Protein AF-A0A3D1AT55-F1 (afdb_monomer_lite)

pLDDT: mean 86.33, std 16.37, range [46.38, 98.62]

Foldseek 3Di:
DLCVVLVVLVVLCVVVVHDLVNLCVVLVDDSQVLVCLSVVVLVSFPDDPRSLVVLQSSCVVRVHDSCVSVVSNCVVPVDDPPDPPPVVPPPPDPPDPDDPPDD

Secondary structure (DSSP, 8-state):
-TTHHHHHHHHHHHHTT--HHHHHHHH---HHHHHHHHTT-GGGS--THHHHHHHHHHHHHHT--HHHHHHHHHHHH--------------------------

Radius of gyration: 20.68 Å; chains: 1; bounding box: 42×74×31 Å

Structure (mmCIF, N/CA/C/O backbone):
data_AF-A0A3D1AT55-F1
#
_entry.id   AF-A0A3D1AT55-F1
#
loop_
_atom_site.group_PDB
_atom_site.id
_atom_site.type_symbol
_atom_site.label_atom_id
_atom_site.label_alt_id
_atom_site.label_comp_id
_atom_site.label_asym_id
_atom_site.label_entity_id
_atom_site.label_seq_id
_atom_site.pdbx_PDB_ins_code
_atom_site.Cartn_x
_atom_site.Cartn_y
_atom_site.Cartn_z
_atom_site.occupancy
_atom_site.B_iso_or_equiv
_atom_site.auth_seq_id
_atom_site.auth_comp_id
_atom_site.auth_asym_id
_atom_site.auth_atom_id
_atom_site.pdbx_PDB_model_num
ATOM 1 N N . MET A 1 1 ? 8.819 -20.775 -0.591 1.00 58.66 1 MET A N 1
ATOM 2 C CA . MET A 1 1 ? 9.378 -19.651 0.197 1.00 58.66 1 MET A CA 1
ATOM 3 C C . MET A 1 1 ? 9.181 -18.289 -0.474 1.00 58.66 1 MET A C 1
ATOM 5 O O . MET A 1 1 ? 9.334 -17.302 0.226 1.00 58.66 1 MET A O 1
ATOM 9 N N . SER A 1 2 ? 8.808 -18.201 -1.761 1.00 70.38 2 SER A N 1
ATOM 10 C CA . SER A 1 2 ? 8.669 -16.922 -2.481 1.00 70.38 2 SER A CA 1
ATOM 11 C C . SER A 1 2 ? 7.566 -16.003 -1.941 1.00 70.38 2 SER A C 1
ATOM 13 O O . SER A 1 2 ? 7.777 -14.802 -1.873 1.00 70.38 2 SER A O 1
ATOM 15 N N . ASP A 1 3 ? 6.429 -16.542 -1.491 1.00 82.44 3 ASP A N 1
ATOM 16 C CA . ASP A 1 3 ? 5.210 -15.732 -1.283 1.00 82.44 3 ASP A CA 1
ATOM 17 C C . ASP A 1 3 ? 4.991 -15.304 0.184 1.00 82.44 3 ASP A C 1
ATOM 19 O O . ASP A 1 3 ? 3.918 -14.831 0.567 1.00 82.44 3 ASP A O 1
ATOM 23 N N . TYR A 1 4 ? 6.008 -15.482 1.035 1.00 91.19 4 TYR A N 1
ATOM 24 C CA . TYR A 1 4 ? 5.929 -15.190 2.471 1.00 91.19 4 TYR A CA 1
ATOM 25 C C . TYR A 1 4 ? 5.556 -13.727 2.746 1.00 91.19 4 TYR A C 1
ATOM 27 O O . TYR A 1 4 ? 4.680 -13.458 3.568 1.00 91.19 4 TYR A O 1
ATOM 35 N N . ILE A 1 5 ? 6.151 -12.793 2.001 1.00 93.56 5 ILE A N 1
ATOM 36 C CA . ILE A 1 5 ? 5.917 -11.356 2.179 1.00 93.56 5 ILE A CA 1
ATOM 37 C C . ILE A 1 5 ? 4.460 -10.949 1.914 1.00 93.56 5 ILE A C 1
ATOM 39 O O . ILE A 1 5 ? 3.931 -10.070 2.589 1.00 93.56 5 ILE A O 1
ATOM 43 N N . LEU A 1 6 ? 3.768 -11.633 0.997 1.00 93.56 6 LEU A N 1
ATOM 44 C CA . LEU A 1 6 ? 2.349 -11.390 0.721 1.00 93.56 6 LEU A CA 1
ATOM 45 C C . LEU A 1 6 ? 1.477 -11.797 1.914 1.00 93.56 6 LEU A C 1
ATOM 47 O O . LEU A 1 6 ? 0.591 -11.059 2.350 1.00 93.56 6 LEU A O 1
ATOM 51 N N . THR A 1 7 ? 1.785 -12.961 2.493 1.00 94.75 7 THR A N 1
ATOM 52 C CA . THR A 1 7 ? 1.100 -13.467 3.690 1.00 94.75 7 THR A CA 1
ATOM 53 C C . THR A 1 7 ? 1.363 -12.567 4.895 1.00 94.75 7 THR A C 1
ATOM 55 O O . THR A 1 7 ? 0.440 -12.280 5.666 1.00 94.75 7 THR A O 1
ATOM 58 N N . LEU A 1 8 ? 2.603 -12.090 5.042 1.00 94.75 8 LEU A N 1
ATOM 59 C CA . LEU A 1 8 ? 2.989 -11.137 6.076 1.00 94.75 8 LEU A CA 1
ATOM 60 C C . LEU A 1 8 ? 2.197 -9.833 5.936 1.00 94.75 8 LEU A C 1
ATOM 62 O O . LEU A 1 8 ? 1.614 -9.380 6.917 1.00 94.75 8 LEU A O 1
ATOM 66 N N . ALA A 1 9 ? 2.087 -9.285 4.724 1.00 94.81 9 ALA A N 1
ATOM 67 C CA . ALA A 1 9 ? 1.361 -8.044 4.471 1.00 94.81 9 ALA A CA 1
ATOM 68 C C . ALA A 1 9 ? -0.121 -8.111 4.848 1.00 94.81 9 ALA A C 1
ATOM 70 O O . ALA A 1 9 ? -0.607 -7.290 5.634 1.00 94.81 9 ALA A O 1
ATOM 71 N N . ALA A 1 10 ? -0.821 -9.148 4.387 1.00 95.44 10 ALA A N 1
ATOM 72 C CA . ALA A 1 10 ? -2.218 -9.354 4.752 1.00 95.44 10 ALA A CA 1
ATOM 73 C C . ALA A 1 10 ? -2.395 -9.558 6.269 1.00 95.44 10 ALA A C 1
ATOM 75 O O . ALA A 1 10 ? -3.361 -9.074 6.864 1.00 95.44 10 ALA A O 1
ATOM 76 N N . SER A 1 11 ? -1.463 -10.264 6.914 1.00 96.56 11 SER A N 1
ATOM 77 C CA . SER A 1 11 ? -1.508 -10.521 8.357 1.00 96.56 11 SER A CA 1
ATOM 78 C C . SER A 1 11 ? -1.250 -9.257 9.176 1.00 96.56 11 SER A C 1
ATOM 80 O O . SER A 1 11 ? -2.011 -8.972 10.098 1.00 96.56 11 SER A O 1
ATOM 82 N N . GLN A 1 12 ? -0.246 -8.463 8.806 1.00 97.56 12 GLN A N 1
ATOM 83 C CA . GLN A 1 12 ? 0.106 -7.212 9.475 1.00 97.56 12 GLN A CA 1
ATOM 84 C C . GLN A 1 12 ? -1.054 -6.214 9.438 1.00 97.56 12 GLN A C 1
ATOM 86 O O . GLN A 1 12 ? -1.414 -5.624 10.459 1.00 97.56 12 GLN A O 1
ATOM 91 N N . ARG A 1 13 ? -1.716 -6.084 8.281 1.00 97.62 13 ARG A N 1
ATOM 92 C CA . ARG A 1 13 ? -2.924 -5.264 8.156 1.00 97.62 13 ARG A CA 1
ATOM 93 C C . ARG A 1 13 ? -4.009 -5.688 9.151 1.00 97.62 13 ARG A C 1
ATOM 95 O O . ARG A 1 13 ? -4.607 -4.837 9.811 1.00 97.62 13 ARG A O 1
ATOM 102 N N . ARG A 1 14 ? -4.279 -6.995 9.243 1.00 96.88 14 ARG A N 1
ATOM 103 C CA . ARG A 1 14 ? -5.300 -7.549 10.150 1.00 96.88 14 ARG A CA 1
ATOM 104 C C . ARG A 1 14 ? -4.933 -7.332 11.616 1.00 96.88 14 ARG A C 1
ATOM 106 O O . ARG A 1 14 ? -5.809 -6.958 12.385 1.00 96.88 14 ARG A O 1
ATOM 113 N N . GLN A 1 15 ? -3.663 -7.499 11.989 1.00 97.06 15 GLN A N 1
ATOM 114 C CA . GLN A 1 15 ? -3.180 -7.228 13.350 1.00 97.06 15 GLN A CA 1
ATOM 115 C C . GLN A 1 15 ? -3.358 -5.758 13.746 1.00 97.06 15 GLN A C 1
ATOM 117 O O . GLN A 1 15 ? -3.696 -5.465 14.888 1.00 97.06 15 GLN A O 1
ATOM 122 N N . LYS A 1 16 ? -3.216 -4.835 12.788 1.00 96.19 16 LYS A N 1
ATOM 123 C CA . LYS A 1 16 ? -3.514 -3.408 12.978 1.00 96.19 16 LYS A CA 1
ATOM 124 C C . LYS A 1 16 ? -5.010 -3.066 12.985 1.00 96.19 16 LYS A C 1
ATOM 126 O O . LYS A 1 16 ? -5.359 -1.907 13.184 1.00 96.19 16 LYS A O 1
ATOM 131 N N . GLY A 1 17 ? -5.897 -4.029 12.727 1.00 96.94 17 GLY A N 1
ATOM 132 C CA . GLY A 1 17 ? -7.340 -3.790 12.641 1.00 96.94 17 GLY A CA 1
ATOM 133 C C . GLY A 1 17 ? -7.758 -2.915 11.453 1.00 96.94 17 GLY A C 1
ATOM 134 O O . GLY A 1 17 ? -8.842 -2.339 11.476 1.00 96.94 17 GLY A O 1
ATOM 135 N N . LEU A 1 18 ? -6.917 -2.799 10.418 1.00 97.38 18 LEU A N 1
ATOM 136 C CA . LEU A 1 18 ? -7.192 -1.961 9.251 1.00 97.38 18 LEU A CA 1
ATOM 137 C C . LEU A 1 18 ? -7.988 -2.736 8.196 1.00 97.38 18 LEU A C 1
ATOM 139 O O . LEU A 1 18 ? -7.563 -3.785 7.704 1.00 97.38 18 LEU A O 1
ATOM 143 N N . SER A 1 19 ? -9.134 -2.205 7.780 1.00 98.19 19 SER A N 1
ATOM 144 C CA . SER A 1 19 ? -9.854 -2.710 6.614 1.00 98.19 19 SER A CA 1
ATOM 145 C C . SER A 1 19 ? -9.228 -2.190 5.318 1.00 98.19 19 SER A C 1
ATOM 147 O O . SER A 1 19 ? -8.626 -1.113 5.268 1.00 98.19 19 SER A O 1
ATOM 149 N N . LEU A 1 20 ? -9.406 -2.931 4.221 1.00 98.31 20 LEU A N 1
ATOM 150 C CA . LEU A 1 20 ? -8.993 -2.448 2.902 1.00 98.31 20 LEU A CA 1
ATOM 151 C C . LEU A 1 20 ? -9.748 -1.175 2.499 1.00 98.31 20 LEU A C 1
ATOM 153 O O . LEU A 1 20 ? -9.188 -0.338 1.798 1.00 98.31 20 LEU A O 1
ATOM 157 N N . GLN A 1 21 ? -10.984 -0.980 2.975 1.00 98.44 21 GLN A N 1
ATOM 158 C CA . GLN A 1 21 ? -11.729 0.261 2.737 1.00 98.44 21 GLN A CA 1
ATOM 159 C C . GLN A 1 21 ? -11.084 1.456 3.449 1.00 98.44 21 GLN A C 1
ATOM 161 O O . GLN A 1 21 ? -11.008 2.532 2.863 1.00 98.44 21 GLN A O 1
ATOM 166 N N . GLN A 1 22 ? -10.578 1.277 4.675 1.00 98.44 22 GLN A N 1
ATOM 167 C CA . GLN A 1 22 ? -9.871 2.337 5.404 1.00 98.44 22 GLN A CA 1
ATOM 168 C C . GLN A 1 22 ? -8.577 2.738 4.688 1.00 98.44 22 GLN A C 1
ATOM 170 O O . GLN A 1 22 ? -8.337 3.924 4.464 1.00 98.44 22 GLN A O 1
ATOM 175 N N . ILE A 1 23 ? -7.780 1.757 4.251 1.00 98.25 23 ILE A N 1
ATOM 176 C CA . ILE A 1 23 ? -6.561 2.022 3.471 1.00 98.25 23 ILE A CA 1
ATOM 177 C C . ILE A 1 23 ? -6.914 2.689 2.140 1.00 98.25 23 ILE A C 1
ATOM 179 O O . ILE A 1 23 ? -6.262 3.652 1.738 1.00 98.25 23 ILE A O 1
ATOM 183 N N . SER A 1 24 ? -7.973 2.228 1.473 1.00 98.62 24 SER A N 1
ATOM 184 C CA . SER A 1 24 ? -8.454 2.816 0.222 1.00 98.62 24 SER A CA 1
ATOM 185 C C . SER A 1 24 ? -8.854 4.283 0.398 1.00 98.62 24 SER A C 1
ATOM 187 O O . SER A 1 24 ? -8.442 5.138 -0.386 1.00 98.62 24 SER A O 1
ATOM 189 N N . ALA A 1 25 ? -9.582 4.611 1.468 1.00 98.25 25 ALA A N 1
ATOM 190 C CA . ALA A 1 25 ? -9.990 5.978 1.770 1.00 98.25 25 ALA A CA 1
ATOM 191 C C . ALA A 1 25 ? -8.792 6.917 2.003 1.00 98.25 25 ALA A C 1
ATOM 193 O O . ALA A 1 25 ? -8.825 8.065 1.541 1.00 98.25 25 ALA A O 1
ATOM 194 N N . ALA A 1 26 ? -7.745 6.420 2.671 1.00 97.69 26 ALA A N 1
ATOM 195 C CA . ALA A 1 26 ? -6.532 7.169 2.992 1.00 97.69 26 ALA A CA 1
ATOM 196 C C . ALA A 1 26 ? -5.583 7.344 1.791 1.00 97.69 26 ALA A C 1
ATOM 198 O O . ALA A 1 26 ? -5.060 8.431 1.572 1.00 97.69 26 ALA A O 1
ATOM 199 N N . THR A 1 27 ? -5.384 6.291 0.996 1.00 97.75 27 THR A N 1
ATOM 200 C CA . THR A 1 27 ? -4.389 6.250 -0.100 1.00 97.75 27 THR A CA 1
ATOM 201 C C . THR A 1 27 ? -4.968 6.576 -1.475 1.00 97.75 27 THR A C 1
ATOM 203 O O . THR A 1 27 ? -4.228 6.790 -2.429 1.00 97.75 27 THR A O 1
ATOM 206 N N . LYS A 1 28 ? -6.300 6.575 -1.607 1.00 97.75 28 LYS A N 1
ATOM 207 C CA . LYS A 1 28 ? -7.034 6.651 -2.885 1.00 97.75 28 LYS A CA 1
ATOM 208 C C . LYS A 1 28 ? -6.761 5.489 -3.847 1.00 97.75 28 LYS A C 1
ATOM 210 O O . LYS A 1 28 ? -7.178 5.532 -5.001 1.00 97.75 28 LYS A O 1
ATOM 215 N N . ILE A 1 29 ? -6.134 4.417 -3.369 1.00 98.25 29 ILE A N 1
ATOM 216 C CA . ILE A 1 29 ? -5.990 3.164 -4.108 1.00 98.25 29 ILE A CA 1
ATOM 217 C C . ILE A 1 29 ? -7.300 2.392 -3.984 1.00 98.25 29 ILE A C 1
ATOM 219 O O . ILE A 1 29 ? -7.845 2.258 -2.891 1.00 98.25 29 ILE A O 1
ATOM 223 N N . THR A 1 30 ? -7.834 1.868 -5.085 1.00 98.44 30 THR A N 1
ATOM 224 C CA . THR A 1 30 ? -9.071 1.073 -5.031 1.00 98.44 30 THR A CA 1
ATOM 225 C C . THR A 1 30 ? -8.870 -0.209 -4.217 1.00 98.44 30 THR A C 1
ATOM 227 O O . THR A 1 30 ? -7.811 -0.833 -4.292 1.00 98.44 30 THR A O 1
ATOM 230 N N . VAL A 1 31 ? -9.905 -0.657 -3.495 1.00 98.50 31 VAL A N 1
ATOM 231 C CA . VAL A 1 31 ? -9.879 -1.936 -2.753 1.00 98.50 31 VAL A CA 1
ATOM 232 C C . VAL A 1 31 ? -9.429 -3.091 -3.654 1.00 98.50 31 VAL A C 1
ATOM 234 O O . VAL A 1 31 ? -8.564 -3.866 -3.265 1.00 98.50 31 VAL A O 1
ATOM 237 N N . ARG A 1 32 ? -9.906 -3.124 -4.907 1.00 98.25 32 ARG A N 1
ATOM 238 C CA . ARG A 1 32 ? -9.530 -4.124 -5.920 1.00 98.25 32 ARG A CA 1
ATOM 239 C C . ARG A 1 32 ? -8.017 -4.201 -6.167 1.00 98.25 32 ARG A C 1
ATOM 241 O O . ARG A 1 32 ? -7.512 -5.286 -6.448 1.00 98.25 32 ARG A O 1
ATOM 248 N N . CYS A 1 33 ? -7.319 -3.064 -6.127 1.00 98.38 33 CYS A N 1
ATOM 249 C CA . CYS A 1 33 ? -5.865 -3.003 -6.288 1.00 98.38 33 CYS A CA 1
ATOM 250 C C . CYS A 1 33 ? -5.137 -3.419 -5.006 1.00 98.38 33 CYS A C 1
ATOM 252 O O . CYS A 1 33 ? -4.111 -4.081 -5.087 1.00 98.38 33 CYS A O 1
ATOM 254 N N . LEU A 1 34 ? -5.669 -3.076 -3.830 1.00 98.44 34 LEU A N 1
ATOM 255 C CA . LEU A 1 34 ? -5.088 -3.502 -2.554 1.00 98.44 34 LEU A CA 1
ATOM 256 C C . LEU A 1 34 ? -5.185 -5.025 -2.373 1.00 98.44 34 LEU A C 1
ATOM 258 O O . LEU A 1 34 ? -4.207 -5.659 -1.995 1.00 98.44 34 LEU A O 1
ATOM 262 N N . GLU A 1 35 ? -6.325 -5.623 -2.727 1.00 98.19 35 GLU A N 1
ATOM 263 C CA . GLU A 1 35 ? -6.489 -7.083 -2.780 1.00 98.19 35 GLU A CA 1
ATOM 264 C C . GLU A 1 35 ? -5.488 -7.724 -3.741 1.00 98.19 35 GLU A C 1
ATOM 266 O O . GLU A 1 35 ? -4.862 -8.721 -3.404 1.00 98.19 35 GLU A O 1
ATOM 271 N N . ALA A 1 36 ? -5.319 -7.136 -4.931 1.00 97.94 36 ALA A N 1
ATOM 272 C CA . ALA A 1 36 ? -4.357 -7.610 -5.919 1.00 97.94 36 ALA A CA 1
ATOM 273 C C . ALA A 1 36 ? -2.917 -7.596 -5.382 1.00 97.94 36 ALA A C 1
ATOM 275 O O . ALA A 1 36 ? -2.166 -8.525 -5.663 1.00 97.94 36 ALA A O 1
ATOM 276 N N . ILE A 1 37 ? -2.545 -6.594 -4.576 1.00 97.31 37 ILE A N 1
ATOM 277 C CA . ILE A 1 37 ? -1.243 -6.561 -3.899 1.00 97.31 37 ILE A CA 1
ATOM 278 C C . ILE A 1 37 ? -1.141 -7.694 -2.868 1.00 97.31 37 ILE A C 1
ATOM 280 O O . ILE A 1 37 ? -0.136 -8.393 -2.870 1.00 97.31 37 ILE A O 1
ATOM 284 N N . GLU A 1 38 ? -2.168 -7.928 -2.041 1.00 96.50 38 GLU A N 1
ATOM 285 C CA . GLU A 1 38 ? -2.160 -8.999 -1.022 1.00 96.50 38 GLU A CA 1
ATOM 286 C C . GLU A 1 38 ? -2.043 -10.411 -1.609 1.00 96.50 38 GLU A C 1
ATOM 288 O O . GLU A 1 38 ? -1.503 -11.297 -0.952 1.00 96.50 38 GLU A O 1
ATOM 293 N N . VAL A 1 39 ? -2.537 -10.632 -2.830 1.00 96.06 39 VAL A N 1
ATOM 294 C CA . VAL A 1 39 ? -2.493 -11.948 -3.498 1.00 96.06 39 VAL A CA 1
ATOM 295 C C . VAL A 1 39 ? -1.435 -12.043 -4.599 1.00 96.06 39 VAL A C 1
ATOM 297 O O . VAL A 1 39 ? -1.346 -13.067 -5.270 1.00 96.06 39 VAL A O 1
ATOM 300 N N . GLY A 1 40 ? -0.645 -10.987 -4.814 1.00 95.31 40 GLY A N 1
ATOM 301 C CA . GLY A 1 40 ? 0.393 -10.950 -5.850 1.00 95.31 40 GLY A CA 1
ATOM 302 C C . GLY A 1 40 ? -0.131 -10.901 -7.293 1.00 95.31 40 GLY A C 1
ATOM 303 O O . GLY A 1 40 ? 0.631 -11.129 -8.232 1.00 95.31 40 GLY A O 1
ATOM 304 N N . ASP A 1 41 ? -1.411 -10.581 -7.512 1.00 96.31 41 ASP A N 1
ATOM 305 C CA . ASP A 1 41 ? -2.005 -10.448 -8.850 1.00 96.31 41 ASP A CA 1
ATOM 306 C C . ASP A 1 41 ? -1.730 -9.057 -9.445 1.00 96.31 41 ASP A C 1
ATOM 308 O O . ASP A 1 41 ? -2.621 -8.240 -9.698 1.00 96.31 41 ASP A O 1
ATOM 312 N N . PHE A 1 42 ? -0.449 -8.769 -9.676 1.00 95.38 42 PHE A N 1
ATOM 313 C CA . PHE A 1 42 ? 0.012 -7.457 -10.135 1.00 95.38 42 PHE A CA 1
ATOM 314 C C . PHE A 1 42 ? -0.495 -7.068 -11.532 1.00 95.38 42 PHE A C 1
ATOM 316 O O . PHE A 1 42 ? -0.444 -5.894 -11.897 1.00 95.38 42 PHE A O 1
ATOM 323 N N . LYS A 1 43 ? -1.037 -8.024 -12.299 1.00 95.06 43 LYS A N 1
ATOM 324 C CA . LYS A 1 43 ? -1.678 -7.779 -13.601 1.00 95.06 43 LYS A CA 1
ATOM 325 C C . LYS A 1 43 ? -2.959 -6.950 -13.476 1.00 95.06 43 LYS A C 1
ATOM 327 O O . LYS A 1 43 ? -3.394 -6.355 -14.455 1.00 95.06 43 LYS A O 1
ATOM 332 N N . ARG A 1 44 ? -3.567 -6.907 -12.285 1.00 95.94 44 ARG A N 1
ATOM 333 C CA . ARG A 1 44 ? -4.756 -6.090 -11.984 1.00 95.94 44 ARG A CA 1
ATOM 334 C C . ARG A 1 44 ? -4.431 -4.652 -11.593 1.00 95.94 44 ARG A C 1
ATOM 336 O O . ARG A 1 44 ? -5.362 -3.873 -11.387 1.00 95.94 44 ARG A O 1
ATOM 343 N N . LEU A 1 45 ? -3.153 -4.309 -11.450 1.00 96.56 45 LEU A N 1
ATOM 344 C CA . LEU A 1 45 ? -2.735 -2.938 -11.198 1.00 96.56 45 LEU A CA 1
ATOM 345 C C . LEU A 1 45 ? -2.727 -2.123 -12.505 1.00 96.56 45 LEU A C 1
ATOM 347 O O . LEU A 1 45 ? -2.630 -2.705 -13.585 1.00 96.56 45 LEU A O 1
ATOM 351 N N . PRO A 1 46 ? -2.806 -0.781 -12.436 1.00 95.00 46 PRO A N 1
ATOM 352 C CA . PRO A 1 46 ? -2.886 0.067 -13.630 1.00 95.00 46 PRO A CA 1
ATOM 353 C C . PRO A 1 46 ? -1.661 0.009 -14.557 1.00 95.00 46 PRO A C 1
ATOM 355 O O . PRO A 1 46 ? -1.756 0.407 -15.715 1.00 95.00 46 PRO A O 1
ATOM 358 N N . GLY A 1 47 ? -0.512 -0.464 -14.067 1.00 93.19 47 GLY A N 1
ATOM 359 C CA . GLY A 1 47 ? 0.740 -0.528 -14.815 1.00 93.19 47 GLY A CA 1
ATOM 360 C C . GLY A 1 47 ? 1.642 0.694 -14.625 1.00 93.19 47 GLY A C 1
ATOM 361 O O . GLY A 1 47 ? 1.316 1.667 -13.938 1.00 93.19 47 GLY A O 1
ATOM 362 N N . GLY A 1 48 ? 2.823 0.628 -15.244 1.00 90.31 48 GLY A N 1
ATOM 363 C CA . GLY A 1 48 ? 3.806 1.712 -15.250 1.00 90.31 48 GLY A CA 1
ATOM 364 C C . GLY A 1 48 ? 4.240 2.149 -13.848 1.00 90.31 48 GLY A C 1
ATOM 365 O O . GLY A 1 48 ? 4.441 1.331 -12.947 1.00 90.31 48 GLY A O 1
ATOM 366 N N . ILE A 1 49 ? 4.366 3.464 -13.658 1.00 90.38 49 ILE A N 1
ATOM 367 C CA . ILE A 1 49 ? 4.798 4.064 -12.387 1.00 90.38 49 ILE A CA 1
ATOM 368 C C . ILE A 1 49 ? 3.789 3.855 -11.244 1.00 90.38 49 ILE A C 1
ATOM 370 O O . ILE A 1 49 ? 4.163 3.916 -10.071 1.00 90.38 49 ILE A O 1
ATOM 374 N N . TYR A 1 50 ? 2.517 3.581 -11.563 1.00 94.56 50 TYR A N 1
ATOM 375 C CA . TYR A 1 50 ? 1.467 3.426 -10.557 1.00 94.56 50 TYR A CA 1
ATOM 376 C C . TYR A 1 50 ? 1.621 2.141 -9.751 1.00 94.56 50 TYR A C 1
ATOM 378 O O . TYR A 1 50 ? 1.327 2.153 -8.560 1.00 94.56 50 TYR A O 1
ATOM 386 N N . ASN A 1 51 ? 2.154 1.070 -10.345 1.00 95.69 51 ASN A N 1
ATOM 387 C CA . ASN A 1 51 ? 2.367 -0.192 -9.633 1.00 95.69 51 ASN A CA 1
ATOM 388 C C . ASN A 1 51 ? 3.279 0.005 -8.422 1.00 95.69 51 ASN A C 1
ATOM 390 O O . ASN A 1 51 ? 2.898 -0.302 -7.294 1.00 95.69 51 ASN A O 1
ATOM 394 N N . THR A 1 52 ? 4.461 0.587 -8.640 1.00 95.69 52 THR A N 1
ATOM 395 C CA . THR A 1 52 ? 5.428 0.796 -7.554 1.00 95.69 52 THR A CA 1
ATOM 396 C C . THR A 1 52 ? 4.923 1.821 -6.542 1.00 95.69 52 THR A C 1
ATOM 398 O O . THR A 1 52 ? 5.126 1.645 -5.344 1.00 95.69 52 THR A O 1
ATOM 401 N N . SER A 1 53 ? 4.215 2.865 -6.987 1.00 96.81 53 SER A N 1
ATOM 402 C CA . SER A 1 53 ? 3.579 3.831 -6.086 1.00 96.81 53 SER A CA 1
ATOM 403 C C . SER A 1 53 ? 2.535 3.174 -5.178 1.00 96.81 53 SER A C 1
ATOM 405 O O . SER A 1 53 ? 2.550 3.396 -3.969 1.00 96.81 53 SER A O 1
ATOM 407 N N . TYR A 1 54 ? 1.655 2.335 -5.730 1.00 98.00 54 TYR A N 1
ATOM 408 C CA . TYR A 1 54 ? 0.596 1.677 -4.963 1.00 98.00 54 TYR A CA 1
ATOM 409 C C . TYR A 1 54 ? 1.165 0.675 -3.961 1.00 98.00 54 TYR A C 1
ATOM 411 O O . TYR A 1 54 ? 0.723 0.641 -2.816 1.00 98.00 54 TYR A O 1
ATOM 419 N N . ILE A 1 55 ? 2.189 -0.079 -4.365 1.00 97.38 55 ILE A N 1
ATOM 420 C CA . ILE A 1 55 ? 2.883 -1.024 -3.487 1.00 97.38 55 ILE A CA 1
ATOM 421 C C . ILE A 1 55 ? 3.546 -0.292 -2.312 1.00 97.38 55 ILE A C 1
ATOM 423 O O . ILE A 1 55 ? 3.331 -0.686 -1.167 1.00 97.38 55 ILE A O 1
ATOM 427 N N . ARG A 1 56 ? 4.271 0.814 -2.558 1.00 97.56 56 ARG A N 1
ATOM 428 C CA . ARG A 1 56 ? 4.866 1.629 -1.477 1.00 97.56 56 ARG A CA 1
ATOM 429 C C . ARG A 1 56 ? 3.809 2.181 -0.530 1.00 97.56 56 ARG A C 1
ATOM 431 O O . ARG A 1 56 ? 3.952 2.088 0.683 1.00 97.56 56 ARG A O 1
ATOM 438 N N . GLN A 1 57 ? 2.742 2.762 -1.074 1.00 98.31 57 GLN A N 1
ATOM 439 C CA . GLN A 1 57 ? 1.669 3.340 -0.267 1.00 98.31 57 GLN A CA 1
ATOM 440 C C . GLN A 1 57 ? 0.974 2.289 0.605 1.00 98.31 57 GLN A C 1
ATOM 442 O O . GLN A 1 57 ? 0.694 2.560 1.771 1.00 98.31 57 GLN A O 1
ATOM 447 N N . TYR A 1 58 ? 0.738 1.089 0.071 1.00 98.31 58 TYR A N 1
ATOM 448 C CA . TYR A 1 58 ? 0.180 -0.014 0.845 1.00 98.31 58 TYR A CA 1
ATOM 449 C C . TYR A 1 58 ? 1.140 -0.485 1.946 1.00 98.31 58 TYR A C 1
ATOM 451 O O . TYR A 1 58 ? 0.715 -0.561 3.095 1.00 98.31 58 TYR A O 1
ATOM 459 N N . ALA A 1 59 ? 2.423 -0.708 1.634 1.00 97.69 59 ALA A N 1
ATOM 460 C CA . ALA A 1 59 ? 3.439 -1.105 2.617 1.00 97.69 59 ALA A CA 1
ATOM 461 C C . ALA A 1 59 ? 3.539 -0.102 3.782 1.00 97.69 59 ALA A C 1
ATOM 463 O O . ALA A 1 59 ? 3.472 -0.487 4.950 1.00 97.69 59 ALA A O 1
ATOM 464 N N . ARG A 1 60 ? 3.565 1.202 3.473 1.00 97.62 60 ARG A N 1
ATOM 465 C CA . ARG A 1 60 ? 3.549 2.280 4.476 1.00 97.62 60 ARG A CA 1
ATOM 466 C C . ARG A 1 60 ? 2.288 2.273 5.332 1.00 97.62 60 ARG A C 1
ATOM 468 O O . ARG A 1 60 ? 2.374 2.454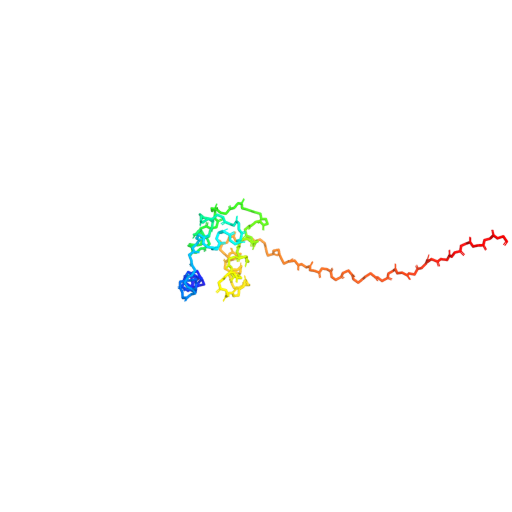 6.540 1.00 97.62 60 ARG A O 1
ATOM 475 N N . ALA A 1 61 ? 1.118 2.043 4.733 1.00 97.44 61 ALA A N 1
ATOM 476 C CA . ALA A 1 61 ? -0.144 2.010 5.473 1.00 97.44 61 ALA A CA 1
ATOM 477 C C . ALA A 1 61 ? -0.179 0.897 6.539 1.00 97.44 61 ALA A C 1
ATOM 479 O O . ALA A 1 61 ? -0.912 1.013 7.522 1.00 97.44 61 ALA A O 1
ATOM 480 N N . ILE A 1 62 ? 0.617 -0.164 6.368 1.00 97.06 62 ILE A N 1
ATOM 481 C CA . ILE A 1 62 ? 0.636 -1.327 7.261 1.00 97.06 62 ILE A CA 1
ATOM 482 C C . ILE A 1 62 ? 1.914 -1.447 8.114 1.00 97.06 62 ILE A C 1
ATOM 484 O O . ILE A 1 62 ? 1.954 -2.326 8.965 1.00 97.06 62 ILE A O 1
ATOM 488 N N . ASP A 1 63 ? 2.881 -0.522 8.035 1.00 95.75 63 ASP A N 1
ATOM 489 C CA . ASP A 1 63 ? 4.262 -0.671 8.574 1.00 95.75 63 ASP A CA 1
ATOM 490 C C . ASP A 1 63 ? 4.946 -1.964 8.126 1.00 95.75 63 ASP A C 1
ATOM 492 O O . ASP A 1 63 ? 5.370 -2.788 8.936 1.00 95.75 63 ASP A O 1
ATOM 496 N N . ILE A 1 64 ? 5.054 -2.158 6.821 1.00 95.00 64 ILE A N 1
ATOM 497 C CA . ILE A 1 64 ? 6.003 -3.125 6.272 1.00 95.00 64 ILE A CA 1
ATOM 498 C C . ILE A 1 64 ? 7.046 -2.372 5.469 1.00 95.00 64 ILE A C 1
ATOM 500 O O . ILE A 1 64 ? 6.754 -1.328 4.881 1.00 95.00 64 ILE A O 1
ATOM 504 N N . ASP A 1 65 ? 8.260 -2.917 5.452 1.00 94.44 65 ASP A N 1
ATOM 505 C CA . ASP A 1 65 ? 9.328 -2.412 4.608 1.00 94.44 65 ASP A CA 1
ATOM 506 C C . ASP A 1 65 ? 8.890 -2.422 3.133 1.00 94.44 65 ASP A C 1
ATOM 508 O O . ASP A 1 65 ? 8.623 -3.462 2.521 1.00 94.44 65 ASP A O 1
ATOM 512 N N . GLU A 1 66 ? 8.814 -1.227 2.549 1.00 95.19 66 GLU A N 1
ATOM 513 C CA . GLU A 1 66 ? 8.440 -1.053 1.154 1.00 95.19 66 GLU A CA 1
ATOM 514 C C . GLU A 1 66 ? 9.432 -1.715 0.194 1.00 95.19 66 GLU A C 1
ATOM 516 O O . GLU A 1 66 ? 9.022 -2.145 -0.886 1.00 95.19 66 GLU A O 1
ATOM 521 N N . TYR A 1 67 ? 10.708 -1.837 0.575 1.00 93.94 67 TYR A N 1
ATOM 522 C CA . TYR A 1 67 ? 11.734 -2.473 -0.248 1.00 93.94 67 TYR A CA 1
ATOM 523 C C . TYR A 1 67 ? 11.528 -3.981 -0.356 1.00 93.94 67 TYR A C 1
ATOM 525 O O . TYR A 1 67 ? 11.757 -4.545 -1.426 1.00 93.94 67 TYR A O 1
ATOM 533 N N . GLU A 1 68 ? 11.039 -4.630 0.701 1.00 93.69 68 GLU A N 1
ATOM 534 C CA . GLU A 1 68 ? 10.764 -6.067 0.693 1.00 93.69 68 GLU A CA 1
ATOM 535 C C . GLU A 1 68 ? 9.595 -6.389 -0.251 1.00 93.69 68 GLU A C 1
ATOM 537 O O . GLU A 1 68 ? 9.704 -7.240 -1.141 1.00 93.69 68 GLU A O 1
ATOM 542 N N . LEU A 1 69 ? 8.498 -5.632 -0.138 1.00 94.12 69 LEU A N 1
ATOM 543 C CA . LEU A 1 69 ? 7.315 -5.831 -0.977 1.00 94.12 69 LEU A CA 1
ATOM 544 C C . LEU A 1 69 ? 7.567 -5.434 -2.446 1.00 94.12 69 LEU A C 1
ATOM 546 O O . LEU A 1 69 ? 7.105 -6.115 -3.365 1.00 94.12 69 LEU A O 1
ATOM 550 N N . LEU A 1 70 ? 8.345 -4.372 -2.692 1.00 94.94 70 LEU A N 1
ATOM 551 C CA . LEU A 1 70 ? 8.793 -4.008 -4.042 1.00 94.94 70 LEU A CA 1
ATOM 552 C C . L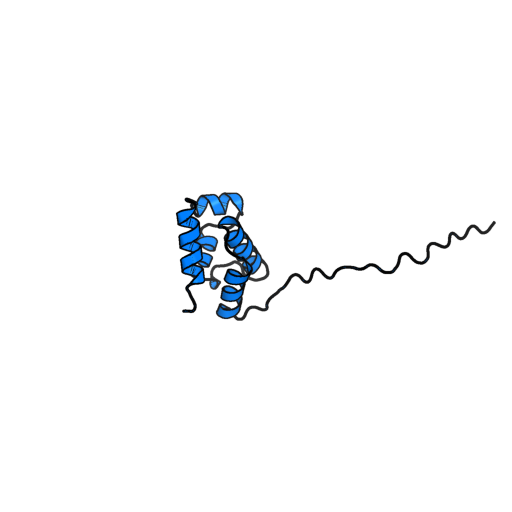EU A 1 70 ? 9.761 -5.036 -4.630 1.00 94.94 70 LEU A C 1
ATOM 554 O O . LEU A 1 70 ? 9.662 -5.354 -5.814 1.00 94.94 70 LEU A O 1
ATOM 558 N N . GLY A 1 71 ? 10.681 -5.568 -3.824 1.00 93.56 71 GLY A N 1
ATOM 559 C CA . GLY A 1 71 ? 11.614 -6.611 -4.240 1.00 93.56 71 GLY A CA 1
ATOM 560 C C . GLY A 1 71 ? 10.877 -7.845 -4.752 1.00 93.56 71 GLY A C 1
ATOM 561 O O . GLY A 1 71 ? 11.203 -8.364 -5.825 1.00 93.56 71 GLY A O 1
ATOM 562 N N . PHE A 1 72 ? 9.819 -8.252 -4.049 1.00 93.69 72 PHE A N 1
ATOM 563 C CA . PHE A 1 72 ? 8.939 -9.327 -4.495 1.00 93.69 72 PHE A CA 1
ATOM 564 C C . PHE A 1 72 ? 8.200 -8.988 -5.796 1.00 93.69 72 PHE A C 1
ATOM 566 O O . PHE A 1 72 ? 8.189 -9.803 -6.720 1.00 93.69 72 PHE A O 1
ATOM 573 N N . TYR A 1 73 ? 7.633 -7.784 -5.915 1.00 94.88 73 TYR A N 1
ATOM 574 C CA . TYR A 1 73 ? 6.969 -7.335 -7.144 1.00 94.88 73 TYR A CA 1
ATOM 575 C C . TYR A 1 73 ? 7.895 -7.387 -8.364 1.00 94.88 73 TYR A C 1
ATOM 577 O O . TYR A 1 73 ? 7.525 -7.947 -9.398 1.00 94.88 73 TYR A O 1
ATOM 585 N N . HIS A 1 74 ? 9.106 -6.844 -8.254 1.00 93.75 74 HIS A N 1
ATOM 586 C CA . HIS A 1 74 ? 10.059 -6.827 -9.360 1.00 93.75 74 HIS A CA 1
ATOM 587 C C . HIS A 1 74 ? 10.550 -8.234 -9.714 1.00 93.75 74 HIS A C 1
ATOM 589 O O . HIS A 1 74 ? 10.632 -8.566 -10.894 1.00 93.75 74 HIS A O 1
ATOM 595 N N . SER A 1 75 ? 10.793 -9.086 -8.714 1.00 92.31 75 SER A N 1
ATOM 596 C CA . SER A 1 75 ? 11.172 -10.488 -8.943 1.00 92.31 75 SER A CA 1
ATOM 597 C C . SER A 1 75 ? 10.0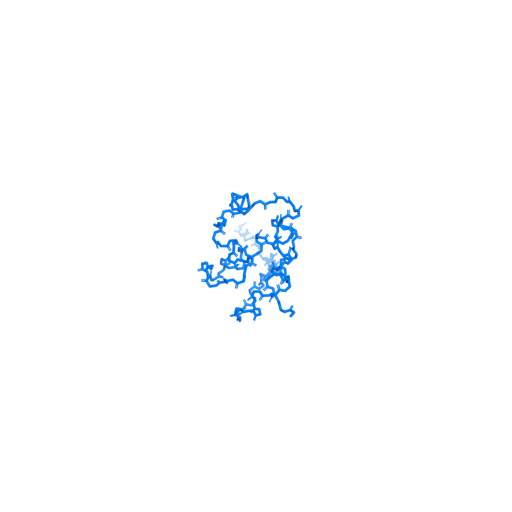52 -11.283 -9.625 1.00 92.31 75 SER A C 1
ATOM 599 O O . SER A 1 75 ? 10.323 -12.123 -10.475 1.00 92.31 75 SER A O 1
ATOM 601 N N . SER A 1 76 ? 8.790 -10.985 -9.297 1.00 91.38 76 SER A N 1
ATOM 602 C CA . SER A 1 76 ? 7.615 -11.677 -9.846 1.00 91.38 76 SER A CA 1
ATOM 603 C C . SER A 1 76 ? 7.227 -11.209 -11.250 1.00 91.38 76 SER A C 1
ATOM 605 O O . SER A 1 76 ? 6.659 -11.974 -12.024 1.00 91.38 76 SER A O 1
ATOM 607 N N . THR A 1 77 ? 7.486 -9.941 -11.578 1.00 91.12 77 THR A N 1
ATOM 608 C CA . THR A 1 77 ? 7.042 -9.323 -12.841 1.00 91.12 77 THR A CA 1
ATOM 609 C C . THR A 1 77 ? 8.167 -9.084 -13.842 1.00 91.12 77 THR A C 1
ATOM 611 O O . THR A 1 77 ? 7.886 -8.772 -14.997 1.00 91.12 77 THR A O 1
ATOM 614 N N . GLY A 1 78 ? 9.432 -9.190 -13.421 1.00 87.50 78 GLY A N 1
ATOM 615 C CA . GLY A 1 78 ? 10.585 -8.776 -14.224 1.00 87.50 78 GLY A CA 1
ATOM 616 C C . GLY A 1 78 ? 10.632 -7.266 -14.488 1.00 87.50 78 GLY A C 1
ATOM 617 O O . GLY A 1 78 ? 11.389 -6.820 -15.349 1.00 87.50 78 GLY A O 1
ATOM 618 N N . ALA A 1 79 ? 9.811 -6.469 -13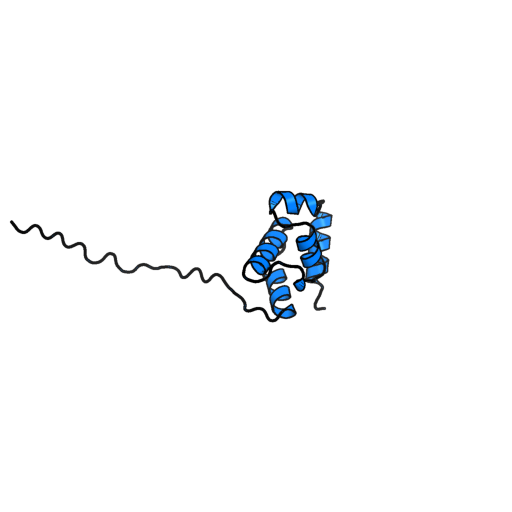.792 1.00 79.31 79 ALA A N 1
ATOM 619 C CA . ALA A 1 79 ? 9.761 -5.030 -13.993 1.00 79.31 79 ALA A CA 1
ATOM 620 C C . ALA A 1 79 ? 11.076 -4.371 -13.528 1.00 79.31 79 ALA A C 1
ATOM 622 O O . ALA A 1 79 ? 11.600 -4.726 -12.466 1.00 79.31 79 ALA A O 1
ATOM 623 N N . PRO A 1 80 ? 11.608 -3.398 -14.290 1.00 72.56 80 PRO A N 1
ATOM 624 C CA . PRO A 1 80 ? 12.838 -2.711 -13.930 1.00 72.56 80 PRO A CA 1
ATOM 625 C C . PRO A 1 80 ? 12.667 -1.943 -12.616 1.00 72.56 80 PRO A C 1
ATOM 627 O O . PRO A 1 80 ? 11.658 -1.271 -12.390 1.00 72.56 80 PRO A O 1
ATOM 630 N N . GLN A 1 81 ? 13.685 -2.033 -11.762 1.00 64.62 81 GLN A N 1
ATOM 631 C CA . GLN A 1 81 ? 13.768 -1.309 -10.498 1.00 64.62 81 GLN A CA 1
ATOM 632 C C . GLN A 1 81 ? 13.926 0.184 -10.811 1.00 64.62 81 GLN A C 1
ATOM 634 O O . GLN A 1 81 ? 15.031 0.658 -11.066 1.00 64.62 81 GLN A O 1
ATOM 639 N N . VAL A 1 82 ? 12.829 0.942 -10.820 1.00 60.66 82 VAL A N 1
ATOM 640 C CA . VAL A 1 82 ? 12.911 2.406 -10.898 1.00 60.66 82 VAL A CA 1
ATOM 641 C C . VAL A 1 82 ? 13.194 2.915 -9.488 1.00 60.66 82 VAL A C 1
ATOM 643 O O . VAL A 1 82 ? 12.290 3.310 -8.747 1.00 60.66 82 VAL A O 1
ATOM 646 N N . THR A 1 83 ? 14.453 2.818 -9.063 1.00 53.81 83 THR A N 1
ATOM 647 C CA . THR A 1 83 ? 14.943 3.568 -7.908 1.00 53.81 83 THR A CA 1
ATOM 648 C C . THR A 1 83 ? 14.806 5.043 -8.269 1.00 53.81 83 THR A C 1
ATOM 650 O O . THR A 1 83 ? 15.351 5.451 -9.297 1.00 53.81 83 THR A O 1
ATOM 653 N N . PRO A 1 84 ? 14.085 5.866 -7.484 1.00 49.97 84 PRO A N 1
ATOM 654 C CA . PRO A 1 84 ? 14.239 7.303 -7.589 1.00 49.97 84 PRO A CA 1
ATOM 655 C C . PRO A 1 84 ? 15.688 7.569 -7.191 1.00 49.97 84 PRO A C 1
ATOM 657 O O . PRO A 1 84 ? 16.024 7.625 -6.010 1.00 49.97 84 PRO A O 1
ATOM 660 N N . GLN A 1 85 ? 16.576 7.638 -8.178 1.00 46.38 85 GLN A N 1
ATOM 661 C CA . GLN A 1 85 ? 17.841 8.311 -7.999 1.00 46.38 85 GLN A CA 1
ATOM 662 C C . GLN A 1 85 ? 17.424 9.751 -7.731 1.00 46.38 85 GLN A C 1
ATOM 664 O O . GLN A 1 85 ? 17.063 10.488 -8.646 1.00 46.38 85 GLN A O 1
ATOM 669 N N . ILE A 1 86 ? 17.362 10.125 -6.452 1.00 53.50 86 ILE A N 1
ATOM 670 C CA . ILE A 1 86 ? 17.504 11.520 -6.068 1.00 53.50 86 ILE A CA 1
ATOM 671 C C . ILE A 1 86 ? 18.923 11.837 -6.518 1.00 53.50 86 ILE A C 1
ATOM 673 O O . ILE A 1 86 ? 19.883 11.654 -5.774 1.00 53.50 86 ILE A O 1
ATOM 677 N N . GLU A 1 87 ? 19.062 12.176 -7.796 1.00 52.69 87 GLU A N 1
ATOM 678 C CA . GLU A 1 87 ? 20.247 12.806 -8.318 1.00 52.69 87 GLU A CA 1
ATOM 679 C C . GLU A 1 87 ? 20.358 14.067 -7.478 1.00 52.69 87 GLU A C 1
ATOM 681 O O . GLU A 1 87 ? 19.555 14.997 -7.580 1.00 52.69 87 GLU A O 1
ATOM 686 N N . LYS A 1 88 ? 21.252 14.006 -6.492 1.00 51.69 88 LYS A N 1
ATOM 687 C CA . LYS A 1 88 ? 21.661 15.146 -5.702 1.00 51.69 88 LYS A CA 1
ATOM 688 C C . LYS A 1 88 ? 22.136 16.144 -6.746 1.00 51.69 88 LYS A C 1
ATOM 690 O O . LYS A 1 88 ? 23.248 16.014 -7.246 1.00 51.69 88 LYS A O 1
ATOM 695 N N . VAL A 1 89 ? 21.274 17.084 -7.129 1.00 56.31 89 VAL A N 1
ATOM 696 C CA . VAL A 1 89 ? 21.662 18.247 -7.920 1.00 56.31 89 VAL A CA 1
ATOM 697 C C . VAL A 1 89 ? 22.564 19.062 -6.995 1.00 56.31 89 VAL A C 1
ATOM 699 O O . VAL A 1 89 ? 22.149 20.028 -6.360 1.00 56.31 89 VAL A O 1
ATOM 702 N N . GLU A 1 90 ? 23.809 18.613 -6.836 1.00 54.97 90 GLU A N 1
ATOM 703 C CA . GLU A 1 90 ? 24.910 19.457 -6.418 1.00 54.97 90 GLU A CA 1
ATOM 704 C C . GLU A 1 90 ? 25.088 20.438 -7.559 1.00 54.97 90 GLU A C 1
ATOM 706 O O . GLU A 1 90 ? 25.761 20.146 -8.537 1.00 54.97 90 GLU A O 1
ATOM 711 N N . ASN A 1 91 ? 24.399 21.570 -7.482 1.00 61.50 91 ASN A N 1
ATOM 712 C CA . ASN A 1 91 ? 24.604 22.668 -8.404 1.00 61.50 91 ASN A CA 1
ATOM 713 C C . ASN A 1 91 ? 25.974 23.298 -8.092 1.00 61.50 91 ASN A C 1
ATOM 715 O O . ASN A 1 91 ? 26.074 24.017 -7.094 1.00 61.50 91 ASN A O 1
ATOM 719 N N . PRO A 1 92 ? 27.039 23.089 -8.894 1.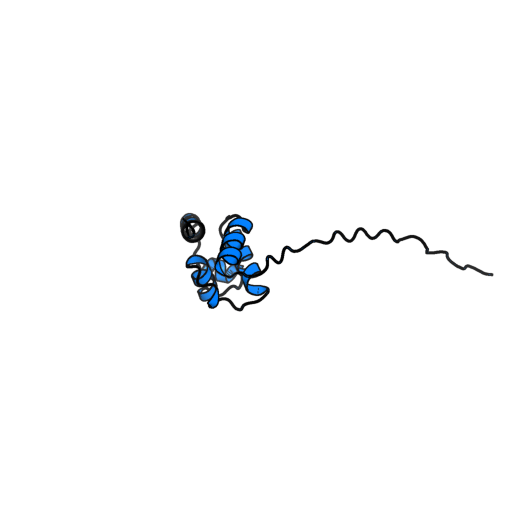00 60.31 92 PRO A N 1
ATOM 720 C CA . PRO A 1 92 ? 28.340 23.677 -8.630 1.00 60.31 92 PRO A CA 1
ATOM 721 C C . PRO A 1 92 ? 28.540 24.954 -9.462 1.00 60.31 92 PRO A C 1
ATOM 723 O O . PRO A 1 92 ? 29.669 25.317 -9.785 1.00 60.31 92 PRO A O 1
ATOM 726 N N . SER A 1 93 ? 27.473 25.663 -9.853 1.00 64.81 93 SER A N 1
ATOM 727 C CA . SER A 1 93 ? 27.609 26.894 -10.640 1.00 64.81 93 SER A CA 1
ATOM 728 C C . SER A 1 93 ? 26.666 28.007 -10.200 1.00 64.81 93 SER A C 1
ATOM 730 O O . SER A 1 93 ? 25.738 28.400 -10.894 1.00 64.81 93 SER A O 1
ATOM 732 N N . VAL A 1 94 ? 27.020 28.621 -9.071 1.00 62.19 94 VAL A N 1
ATOM 733 C CA . VAL A 1 94 ? 26.900 30.077 -8.898 1.00 62.19 94 VAL A CA 1
ATOM 734 C C . VAL A 1 94 ? 28.294 30.706 -8.972 1.00 62.19 94 VAL A C 1
ATOM 736 O O . VAL A 1 94 ? 28.781 31.334 -8.038 1.00 62.19 94 VAL A O 1
ATOM 739 N N . ARG A 1 95 ? 28.990 30.517 -10.098 1.00 61.47 95 ARG A N 1
ATOM 740 C CA . ARG A 1 95 ? 30.139 31.353 -10.466 1.00 61.47 95 ARG A CA 1
ATOM 741 C C . ARG A 1 95 ? 29.779 32.121 -11.726 1.00 61.47 95 ARG A C 1
ATOM 743 O O . ARG A 1 95 ? 29.759 31.548 -12.805 1.00 61.47 95 ARG A O 1
ATOM 750 N N . GLY A 1 96 ? 29.534 33.422 -11.571 1.00 61.28 96 GLY A N 1
ATOM 751 C CA . GLY A 1 96 ? 29.562 34.341 -12.707 1.00 61.28 96 GLY A CA 1
ATOM 752 C C . GLY A 1 96 ? 28.427 35.350 -12.828 1.00 61.28 96 GLY A C 1
ATOM 753 O O . GLY A 1 96 ? 28.072 3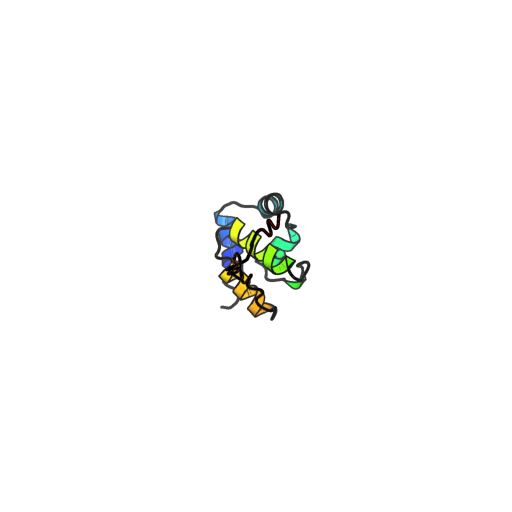5.677 -13.950 1.00 61.28 96 GLY A O 1
ATOM 754 N N . PHE A 1 97 ? 27.903 35.921 -11.741 1.00 64.94 97 PHE A N 1
ATOM 755 C CA . PHE A 1 97 ? 27.314 37.260 -11.857 1.00 64.94 97 PHE A CA 1
ATOM 756 C C . PHE A 1 97 ? 28.444 38.289 -11.738 1.00 64.94 97 PHE A C 1
ATOM 758 O O . PHE A 1 97 ? 28.808 38.702 -10.640 1.00 64.94 97 PHE A O 1
ATOM 765 N N . ARG A 1 98 ? 29.052 38.666 -12.871 1.00 65.25 98 ARG A N 1
ATOM 766 C CA . ARG A 1 98 ? 29.833 39.910 -12.963 1.00 65.25 98 ARG A CA 1
ATOM 767 C C . ARG A 1 98 ? 28.854 41.010 -13.380 1.00 65.25 98 ARG A C 1
ATOM 769 O O . ARG A 1 98 ? 28.412 40.977 -14.527 1.00 65.25 98 ARG A O 1
ATOM 776 N N . PRO A 1 99 ? 28.476 41.953 -12.502 1.00 60.34 99 PRO A N 1
ATOM 777 C CA . PRO A 1 99 ? 27.708 43.102 -12.945 1.00 60.34 99 PRO A CA 1
ATOM 778 C C . PRO A 1 99 ? 28.605 43.963 -13.844 1.00 60.34 99 PRO A C 1
ATOM 780 O O . PRO A 1 99 ? 29.653 44.448 -13.419 1.00 60.34 99 PRO A O 1
ATOM 783 N N . LEU A 1 100 ? 28.207 44.115 -15.107 1.00 61.56 100 LEU A N 1
ATOM 784 C CA . LEU A 1 100 ? 28.733 45.130 -16.015 1.00 61.56 100 LEU A CA 1
ATOM 785 C C . LEU A 1 100 ? 28.098 46.468 -15.630 1.00 61.56 100 LEU A C 1
ATOM 787 O O . LEU A 1 100 ? 27.098 46.876 -16.209 1.00 61.56 100 LEU A O 1
ATOM 791 N N . PHE A 1 101 ? 28.672 47.150 -14.642 1.00 60.62 101 PHE A N 1
ATOM 792 C CA . PHE A 1 101 ? 28.519 48.599 -14.563 1.00 60.62 101 PHE A CA 1
ATOM 793 C C . PHE A 1 101 ? 29.674 49.212 -15.342 1.00 60.62 101 PHE A C 1
ATOM 795 O O . PHE A 1 101 ? 30.769 49.414 -14.826 1.00 60.62 101 PHE A O 1
ATOM 802 N N . GLN A 1 102 ? 29.420 49.413 -16.632 1.00 50.66 102 GLN A N 1
ATOM 803 C CA . GLN A 1 102 ? 30.183 50.321 -17.467 1.00 50.66 102 GLN A CA 1
ATOM 804 C C . GLN A 1 102 ? 29.378 51.617 -17.574 1.00 50.66 102 GLN A C 1
ATOM 806 O O . GLN A 1 102 ? 28.427 51.679 -18.350 1.00 50.66 102 GLN A O 1
ATOM 811 N N . GLN A 1 103 ? 29.752 52.609 -16.765 1.00 56.12 103 GLN A N 1
ATOM 812 C CA . GLN A 1 103 ? 29.817 54.039 -17.090 1.00 56.12 103 GLN A CA 1
ATOM 813 C C . GLN A 1 103 ? 30.546 54.773 -15.967 1.00 56.12 103 GLN A C 1
ATOM 815 O O . GLN A 1 103 ? 30.252 54.473 -14.789 1.00 56.12 103 GLN A O 1
#

Sequence (103 aa):
MSDYILTLAASQRRQKGLSLQQISAATKITVRCLEAIEVGDFKRLPGGIYNTSYIRQYARAIDIDEYELLGFYHSSTGAPQVTPQIEKVENPSVRGFRPLFQQ